Protein AF-A0A371EJ56-F1 (afdb_monomer)

InterPro domains:
  IPR013103 Reverse transcriptase, RNA-dependent DNA polymerase [PF07727] (1-64)

Mean predicted aligned error: 9.81 Å

Radius of gyration: 19.1 Å; Cα contacts (8 Å, |Δi|>4): 100; chains: 1; bounding box: 38×38×51 Å

Nearest PDB structures (foldseek):
  4fip-assembly1_E  TM=1.792E-01  e=2.866E+00  Saccharomyces cerevisiae S288C
  8pkp-assembly1_N  TM=2.196E-01  e=7.191E+00  Homo sapiens

Sequence (92 aa):
MNVKYAFLNGIINEEVYVKQSSRFESNAFPNHVFKLKKAFYGLKQAPHAWYETLSSFLTKNEFEISMIGELKFFLGLQINQADNGIYIYKKM

Structure (mmCIF, N/CA/C/O backbone):
data_AF-A0A371EJ56-F1
#
_entry.id   AF-A0A371EJ56-F1
#
loop_
_atom_site.group_PDB
_atom_site.id
_atom_site.type_symbol
_atom_site.label_atom_id
_atom_site.label_alt_id
_atom_site.label_comp_id
_atom_site.label_asym_id
_atom_site.label_entity_id
_atom_site.label_seq_id
_atom_site.pdbx_PDB_ins_code
_atom_site.Cartn_x
_atom_site.Cartn_y
_atom_site.Cartn_z
_atom_site.occupancy
_atom_site.B_iso_or_equiv
_atom_site.auth_seq_id
_atom_site.auth_comp_id
_atom_site.auth_asym_id
_atom_site.auth_atom_id
_atom_site.pdbx_PDB_model_num
ATOM 1 N N . MET A 1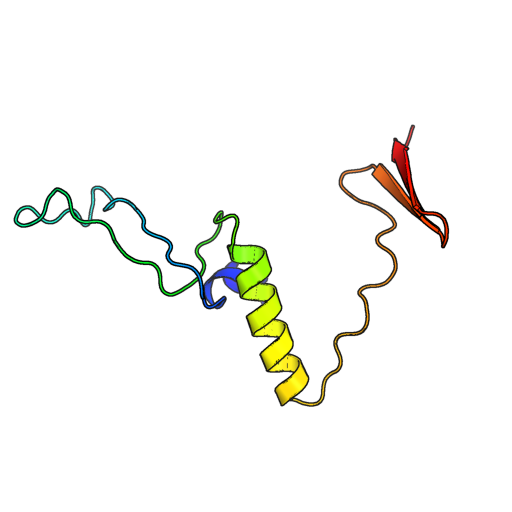 1 ? 3.811 -11.024 13.680 1.00 55.31 1 MET A N 1
ATOM 2 C CA . MET A 1 1 ? 3.703 -10.628 12.256 1.00 55.31 1 MET A CA 1
ATOM 3 C C . MET A 1 1 ? 4.581 -9.403 12.019 1.00 55.31 1 MET A C 1
ATOM 5 O O . MET A 1 1 ? 4.498 -8.469 12.803 1.00 55.31 1 MET A O 1
ATOM 9 N N . ASN A 1 2 ? 5.474 -9.415 11.024 1.00 59.59 2 ASN A N 1
ATOM 10 C CA . ASN A 1 2 ? 6.377 -8.286 10.765 1.00 59.59 2 ASN A CA 1
ATOM 11 C C . ASN A 1 2 ? 5.680 -7.244 9.874 1.00 59.59 2 ASN A C 1
ATOM 13 O O . ASN A 1 2 ? 5.452 -7.493 8.691 1.00 59.59 2 ASN A O 1
ATOM 17 N N . VAL A 1 3 ? 5.368 -6.078 10.448 1.00 61.91 3 VAL A N 1
ATOM 18 C CA . VAL A 1 3 ? 4.650 -4.981 9.773 1.00 61.91 3 VAL A CA 1
ATOM 19 C C . VAL A 1 3 ? 5.410 -4.462 8.543 1.00 61.91 3 VAL A C 1
ATOM 21 O O . VAL A 1 3 ? 4.790 -4.013 7.584 1.00 61.91 3 VAL A O 1
ATOM 24 N N . LYS A 1 4 ? 6.744 -4.603 8.496 1.00 65.31 4 LYS A N 1
ATOM 25 C CA . LYS A 1 4 ? 7.567 -4.122 7.370 1.00 65.31 4 LYS A CA 1
ATOM 26 C C . LYS A 1 4 ? 7.212 -4.778 6.032 1.00 65.31 4 LYS A C 1
ATOM 28 O O . LYS A 1 4 ? 7.358 -4.148 4.992 1.00 65.31 4 LYS A O 1
ATOM 33 N N . TYR A 1 5 ? 6.723 -6.017 6.060 1.00 68.12 5 TYR A N 1
ATOM 34 C CA . TYR A 1 5 ? 6.331 -6.764 4.859 1.00 68.12 5 TYR A CA 1
ATOM 35 C C . TYR A 1 5 ? 4.817 -6.806 4.648 1.00 68.12 5 TYR A C 1
ATOM 37 O O . TYR A 1 5 ? 4.351 -7.416 3.688 1.00 68.12 5 TYR A O 1
ATOM 45 N N . ALA A 1 6 ? 4.045 -6.162 5.524 1.00 67.38 6 ALA A N 1
ATOM 46 C CA . ALA A 1 6 ? 2.591 -6.189 5.473 1.00 67.38 6 ALA A CA 1
ATOM 47 C C . ALA A 1 6 ? 2.083 -5.628 4.132 1.00 67.38 6 ALA A C 1
ATOM 49 O O . ALA A 1 6 ? 1.285 -6.272 3.454 1.00 67.38 6 ALA A O 1
ATOM 50 N N . PHE A 1 7 ? 2.676 -4.521 3.675 1.00 70.00 7 PHE A N 1
ATOM 51 C CA . PHE A 1 7 ? 2.328 -3.869 2.411 1.00 70.00 7 PHE A CA 1
ATOM 52 C C . PHE A 1 7 ? 2.571 -4.729 1.166 1.00 70.00 7 PHE A C 1
ATOM 54 O O . PHE A 1 7 ? 1.834 -4.584 0.200 1.00 70.00 7 PHE A O 1
ATOM 61 N N . LEU A 1 8 ? 3.524 -5.670 1.192 1.00 73.44 8 LEU A N 1
ATOM 62 C CA . LEU A 1 8 ? 3.831 -6.524 0.033 1.00 73.44 8 LEU A CA 1
ATOM 63 C C . LEU A 1 8 ? 2.719 -7.526 -0.306 1.00 73.44 8 LEU A C 1
ATOM 65 O O . LEU A 1 8 ? 2.756 -8.153 -1.365 1.00 73.44 8 LEU A O 1
ATOM 69 N N . ASN A 1 9 ? 1.739 -7.691 0.585 1.00 75.38 9 ASN A N 1
ATOM 70 C CA . ASN A 1 9 ? 0.584 -8.557 0.367 1.00 75.38 9 ASN A CA 1
ATOM 71 C C . ASN A 1 9 ? -0.673 -7.797 -0.066 1.00 75.38 9 ASN A C 1
ATOM 73 O O . ASN A 1 9 ? -1.658 -8.446 -0.404 1.00 75.38 9 ASN A O 1
ATOM 77 N N . GLY A 1 10 ? -0.644 -6.459 -0.086 1.00 82.81 10 GLY A N 1
ATOM 78 C CA . GLY A 1 10 ? -1.771 -5.662 -0.562 1.00 82.81 10 GLY A CA 1
ATOM 79 C C . GLY A 1 10 ? -1.988 -5.875 -2.057 1.00 82.81 10 GLY A C 1
ATOM 80 O O . GLY A 1 10 ? -1.061 -5.687 -2.847 1.00 82.81 10 GLY A O 1
ATOM 81 N N . ILE A 1 11 ? -3.192 -6.272 -2.456 1.00 86.75 11 ILE A N 1
ATOM 82 C CA . ILE A 1 11 ? -3.564 -6.339 -3.874 1.00 86.75 11 ILE A CA 1
ATOM 83 C C . ILE A 1 11 ? -3.882 -4.921 -4.350 1.00 86.75 11 ILE A C 1
ATOM 85 O O . ILE A 1 11 ? -4.673 -4.220 -3.724 1.00 86.75 11 ILE A O 1
ATOM 89 N N . ILE A 1 12 ? -3.257 -4.488 -5.449 1.00 87.56 12 ILE A N 1
ATOM 90 C CA . ILE A 1 12 ? -3.602 -3.205 -6.070 1.00 87.56 12 ILE A CA 1
ATOM 91 C C . ILE A 1 12 ? -4.719 -3.460 -7.085 1.00 87.56 12 ILE A C 1
ATOM 93 O O . ILE A 1 12 ? -4.517 -4.199 -8.047 1.00 87.56 12 ILE A O 1
ATOM 97 N N . ASN A 1 13 ? -5.871 -2.825 -6.879 1.00 85.06 13 ASN A N 1
ATOM 98 C CA . ASN A 1 13 ? -6.981 -2.839 -7.839 1.00 85.06 13 ASN A CA 1
ATOM 99 C C . ASN A 1 13 ? -6.805 -1.791 -8.952 1.00 85.06 13 ASN A C 1
ATOM 101 O O . ASN A 1 13 ? -7.316 -1.953 -10.055 1.00 85.06 13 ASN A O 1
ATOM 105 N N . GLU A 1 14 ? -6.065 -0.721 -8.664 1.00 86.81 14 GLU A N 1
ATOM 106 C CA . GLU A 1 14 ? -5.705 0.328 -9.615 1.00 86.81 14 GLU A CA 1
ATOM 107 C C . GLU A 1 14 ? -4.616 -0.110 -10.605 1.00 86.81 14 GLU A C 1
ATOM 109 O O . GLU A 1 14 ? -3.758 -0.952 -10.324 1.00 86.81 14 GLU A O 1
ATOM 114 N N . GLU A 1 15 ? -4.588 0.530 -11.772 1.00 91.06 15 GLU A N 1
ATOM 115 C CA . GLU A 1 15 ? -3.508 0.330 -12.728 1.00 91.06 15 GLU A CA 1
ATOM 116 C C . GLU A 1 15 ? -2.280 1.159 -12.354 1.00 91.06 15 GLU A C 1
ATOM 118 O O . GLU A 1 15 ? -2.186 2.348 -12.651 1.00 91.06 15 GLU A O 1
ATOM 123 N N . VAL A 1 16 ? -1.308 0.510 -11.714 1.00 90.62 16 VAL A N 1
ATOM 124 C CA . VAL A 1 16 ? -0.021 1.130 -11.392 1.00 90.62 16 VAL A CA 1
ATOM 125 C C . VAL A 1 16 ? 1.066 0.544 -12.282 1.00 90.62 16 VAL A C 1
ATOM 127 O O . VAL A 1 16 ? 1.283 -0.670 -12.306 1.00 90.62 16 VAL A O 1
ATOM 130 N N . TYR A 1 17 ? 1.779 1.423 -12.981 1.00 92.38 17 TYR A N 1
ATOM 131 C CA . TYR A 1 17 ? 2.907 1.071 -13.834 1.00 92.38 17 TYR A CA 1
ATOM 132 C C . TYR A 1 17 ? 4.203 1.647 -13.266 1.00 92.38 17 TYR A C 1
ATOM 134 O O . TYR A 1 17 ? 4.223 2.763 -12.747 1.00 92.38 17 TYR A O 1
ATOM 142 N N . VAL A 1 18 ? 5.298 0.899 -13.380 1.00 91.12 18 VAL A N 1
ATOM 143 C CA . VAL A 1 18 ? 6.634 1.350 -12.975 1.00 91.12 18 VAL A CA 1
ATOM 144 C C . VAL A 1 18 ? 7.625 1.188 -14.114 1.00 91.12 18 VAL A C 1
ATOM 146 O O . VAL A 1 18 ? 7.551 0.240 -14.900 1.00 91.12 18 VAL A O 1
ATOM 149 N N . LYS A 1 19 ? 8.577 2.120 -14.197 1.00 92.56 19 LYS A N 1
ATOM 150 C CA . LYS A 1 19 ? 9.684 2.021 -15.147 1.00 92.56 19 LYS A CA 1
ATOM 151 C C . LYS A 1 19 ? 10.473 0.735 -14.888 1.00 92.56 19 LYS A C 1
ATOM 153 O O . LYS A 1 19 ? 10.634 0.317 -13.740 1.00 92.56 19 LYS A O 1
ATOM 158 N N . GLN A 1 20 ? 10.986 0.132 -15.957 1.00 93.00 20 GLN A N 1
ATOM 159 C CA . GLN A 1 20 ? 11.957 -0.949 -15.844 1.00 93.00 20 GLN A CA 1
ATOM 160 C C . GLN A 1 20 ? 13.157 -0.484 -15.007 1.00 93.00 20 GLN A C 1
ATOM 162 O O . GLN A 1 20 ? 13.660 0.626 -15.177 1.00 93.00 20 GLN A O 1
ATOM 167 N N . SER A 1 21 ? 13.589 -1.313 -14.059 1.00 88.81 21 SER A N 1
ATOM 168 C CA . SER A 1 21 ? 14.815 -1.023 -13.316 1.00 88.81 21 SER A CA 1
ATOM 169 C C . SER A 1 21 ? 16.019 -1.341 -14.193 1.00 88.81 21 SER A C 1
ATOM 171 O O . SER A 1 21 ? 15.968 -2.330 -14.920 1.00 88.81 21 SER A O 1
ATOM 173 N N . SER A 1 22 ? 17.126 -0.632 -14.002 1.00 86.12 22 SER A N 1
ATOM 174 C CA . SER A 1 22 ? 18.368 -0.798 -14.772 1.00 86.12 22 SER A CA 1
ATOM 175 C C . SER A 1 22 ? 18.917 -2.230 -14.849 1.00 86.12 22 SER A C 1
ATOM 177 O O . SER A 1 22 ? 19.683 -2.545 -15.750 1.00 86.12 22 SER A O 1
ATOM 179 N N . ARG A 1 23 ? 18.538 -3.120 -13.921 1.00 90.75 23 ARG A N 1
ATOM 180 C CA . ARG A 1 23 ? 18.949 -4.537 -13.912 1.00 90.75 23 ARG A CA 1
ATOM 181 C C . ARG A 1 23 ? 18.019 -5.479 -14.687 1.00 90.75 23 ARG A C 1
ATOM 183 O O . ARG A 1 23 ? 18.354 -6.645 -14.849 1.00 90.75 23 ARG A O 1
ATOM 190 N N . PHE A 1 24 ? 16.856 -4.997 -15.115 1.00 85.62 24 PHE A N 1
ATOM 191 C CA . PHE A 1 24 ? 15.790 -5.779 -15.752 1.00 85.62 24 PHE A CA 1
ATOM 192 C C . PHE A 1 24 ? 15.269 -5.109 -17.033 1.00 85.62 24 PHE A C 1
ATOM 194 O O . PHE A 1 24 ? 14.165 -5.419 -17.477 1.00 85.62 24 PHE A O 1
ATOM 201 N N . GLU A 1 25 ? 16.026 -4.171 -17.606 1.00 90.44 25 GLU A N 1
ATOM 202 C CA . GLU A 1 25 ? 15.664 -3.534 -18.871 1.00 90.44 25 GLU A CA 1
ATOM 203 C C . GLU A 1 25 ? 15.735 -4.547 -20.020 1.00 90.44 25 GLU A C 1
ATOM 205 O O . GLU A 1 25 ? 16.711 -5.282 -20.180 1.00 90.44 25 GLU A O 1
ATOM 210 N N . SER A 1 26 ? 14.675 -4.603 -20.821 1.00 89.38 26 SER A N 1
ATOM 211 C CA . SER A 1 26 ? 14.632 -5.413 -22.031 1.00 89.38 26 SER A CA 1
ATOM 212 C C . SER A 1 26 ? 15.183 -4.630 -23.219 1.00 89.38 26 SER A C 1
ATOM 214 O O . SER A 1 26 ? 14.592 -3.634 -23.631 1.00 89.38 26 SER A O 1
ATOM 216 N N . ASN A 1 27 ? 16.251 -5.135 -23.843 1.00 90.31 27 ASN A N 1
ATOM 217 C CA . ASN A 1 27 ? 16.802 -4.543 -25.070 1.00 90.31 27 ASN A CA 1
ATOM 218 C C . ASN A 1 27 ? 15.806 -4.561 -26.242 1.00 90.31 27 ASN A C 1
ATOM 220 O O . ASN A 1 27 ? 15.845 -3.680 -27.093 1.00 90.31 27 ASN A O 1
ATOM 224 N N . ALA A 1 28 ? 14.914 -5.557 -26.292 1.00 95.06 28 ALA A N 1
ATOM 225 C CA . ALA A 1 28 ? 13.890 -5.660 -27.332 1.00 95.06 28 ALA A CA 1
ATOM 226 C C . ALA A 1 28 ? 12.723 -4.688 -27.103 1.00 95.06 28 ALA A C 1
ATOM 228 O O . ALA A 1 28 ? 12.071 -4.265 -28.055 1.00 95.06 28 ALA A O 1
ATOM 229 N N . PHE A 1 29 ? 12.466 -4.320 -25.846 1.00 91.56 29 PHE A N 1
ATOM 230 C CA . PHE A 1 29 ? 11.352 -3.458 -25.465 1.00 91.56 29 PHE A CA 1
ATOM 231 C C . PHE A 1 29 ? 11.800 -2.374 -24.473 1.00 91.56 29 PHE A C 1
ATOM 233 O O . PHE A 1 29 ? 11.369 -2.370 -23.314 1.00 91.56 29 PHE A O 1
ATOM 240 N N . PRO A 1 30 ? 12.643 -1.423 -24.910 1.00 89.12 30 PRO A N 1
ATOM 241 C CA . PRO A 1 30 ? 13.234 -0.424 -24.018 1.00 89.12 30 PRO A CA 1
ATOM 242 C C . PRO A 1 30 ? 12.191 0.523 -23.402 1.00 89.12 30 PRO A C 1
ATOM 244 O O . PRO A 1 30 ? 12.373 1.012 -22.291 1.00 89.12 30 PRO A O 1
ATOM 247 N N . ASN A 1 31 ? 11.063 0.740 -24.087 1.00 91.94 31 ASN A N 1
ATOM 248 C CA . ASN A 1 31 ? 10.003 1.658 -23.654 1.00 91.94 31 ASN A CA 1
ATOM 249 C C . ASN A 1 31 ? 8.875 0.983 -22.857 1.00 91.94 31 ASN A C 1
ATOM 251 O O . ASN A 1 31 ? 7.893 1.640 -22.514 1.00 91.94 31 ASN A O 1
ATOM 255 N N . HIS A 1 32 ? 8.968 -0.318 -22.572 1.00 92.81 32 HIS A N 1
ATOM 256 C CA . HIS A 1 32 ? 7.958 -0.981 -21.754 1.00 92.81 32 HIS A CA 1
ATOM 257 C C . HIS A 1 32 ? 8.052 -0.581 -20.281 1.00 92.81 32 HIS A C 1
ATOM 259 O O . HIS A 1 32 ? 9.085 -0.141 -19.773 1.00 92.81 32 HIS A O 1
ATOM 265 N N . VAL A 1 33 ? 6.936 -0.766 -19.590 1.00 93.88 33 VAL A N 1
ATOM 266 C CA . VAL A 1 33 ? 6.783 -0.550 -18.154 1.00 93.88 33 VAL A CA 1
ATOM 267 C C . VAL A 1 33 ? 6.189 -1.806 -17.530 1.00 93.88 33 VAL A C 1
ATOM 269 O O . VAL A 1 33 ? 5.470 -2.560 -18.189 1.00 93.88 33 VAL A O 1
ATOM 272 N N . PHE A 1 34 ? 6.479 -2.047 -16.256 1.00 91.62 34 PHE A N 1
ATOM 273 C CA . PHE A 1 34 ? 5.893 -3.166 -15.527 1.00 91.62 34 PHE A CA 1
ATOM 274 C C . PHE A 1 34 ? 4.577 -2.744 -14.884 1.00 91.62 34 PHE A C 1
ATOM 276 O O . PHE A 1 34 ? 4.540 -1.763 -14.145 1.00 91.62 34 PHE A O 1
ATOM 283 N N . LYS A 1 35 ? 3.511 -3.515 -15.115 1.00 92.00 35 LYS A N 1
ATOM 284 C CA . LYS A 1 35 ? 2.252 -3.378 -14.374 1.00 92.00 35 LYS A CA 1
ATOM 285 C C . LYS A 1 35 ? 2.364 -4.092 -13.032 1.00 92.00 35 LYS A C 1
ATOM 287 O O . LYS A 1 35 ? 2.659 -5.289 -12.979 1.00 92.00 35 LYS A O 1
ATOM 292 N N . LEU A 1 36 ? 2.110 -3.372 -11.948 1.00 90.25 36 LEU A N 1
ATOM 293 C CA . LEU A 1 36 ? 2.135 -3.930 -10.604 1.00 90.25 36 LEU A CA 1
ATOM 294 C C . LEU A 1 36 ? 0.818 -4.635 -10.285 1.00 90.25 36 LEU A C 1
ATOM 296 O O . LEU A 1 36 ? -0.257 -4.082 -10.479 1.00 90.25 36 LEU A O 1
ATOM 300 N N . LYS A 1 37 ? 0.916 -5.859 -9.759 1.00 88.38 37 LYS A N 1
ATOM 301 C CA . LYS A 1 37 ? -0.233 -6.619 -9.229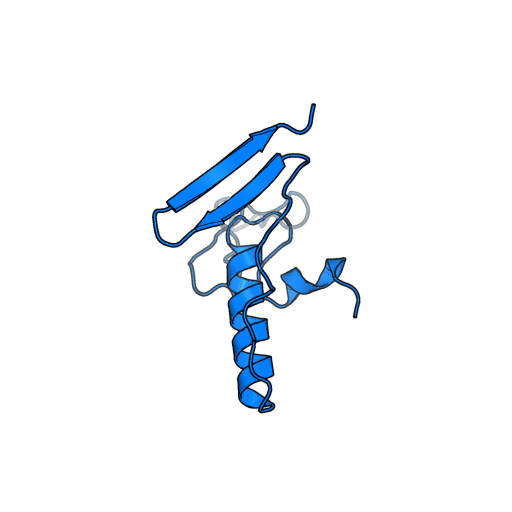 1.00 88.38 37 LYS A CA 1
ATOM 302 C C . LYS A 1 37 ? -0.355 -6.533 -7.705 1.00 88.38 37 LYS A C 1
ATOM 304 O O . LYS A 1 37 ? -1.397 -6.853 -7.145 1.00 88.38 37 LYS A O 1
ATOM 309 N N . LYS A 1 38 ? 0.731 -6.152 -7.029 1.00 87.62 38 LYS A N 1
ATOM 310 C CA . LYS A 1 38 ? 0.830 -6.061 -5.571 1.00 87.62 38 LYS A CA 1
ATOM 311 C C . LYS A 1 38 ? 1.449 -4.734 -5.168 1.00 87.62 38 LYS A C 1
ATOM 313 O O . LYS A 1 38 ? 2.279 -4.187 -5.895 1.00 87.62 38 LYS A O 1
ATOM 318 N N . ALA A 1 39 ? 1.049 -4.250 -4.002 1.00 87.06 39 ALA A N 1
ATOM 319 C CA . ALA A 1 39 ? 1.542 -3.024 -3.417 1.00 87.06 39 ALA A CA 1
ATOM 320 C C . ALA A 1 39 ? 3.026 -3.162 -3.065 1.00 87.06 39 ALA A C 1
ATOM 322 O O . ALA A 1 39 ? 3.428 -4.018 -2.281 1.00 87.06 39 ALA A O 1
ATOM 323 N N . PHE A 1 40 ? 3.853 -2.300 -3.652 1.00 85.25 40 PHE A N 1
ATOM 324 C CA . PHE A 1 40 ? 5.218 -2.096 -3.190 1.00 85.25 40 PHE A CA 1
ATOM 325 C C . PHE A 1 40 ? 5.257 -1.058 -2.075 1.00 85.25 40 PHE A C 1
ATOM 327 O O . PHE A 1 40 ? 4.441 -0.138 -2.010 1.00 85.25 40 PHE A O 1
ATOM 334 N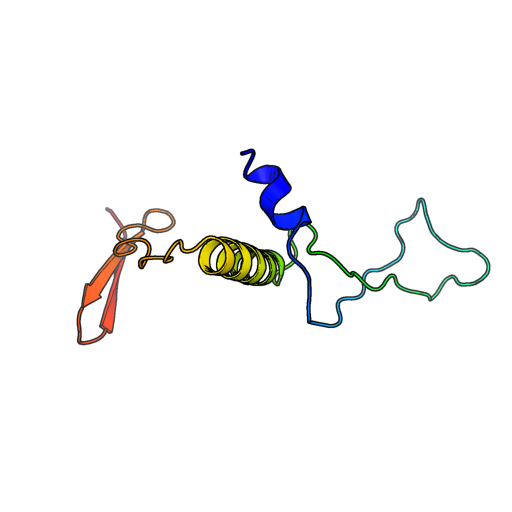 N . TYR A 1 41 ? 6.249 -1.198 -1.202 1.00 81.50 41 TYR A N 1
ATOM 335 C CA . TYR A 1 41 ? 6.533 -0.194 -0.190 1.00 81.50 41 TYR A CA 1
ATOM 336 C C . TYR A 1 41 ? 6.783 1.177 -0.839 1.00 81.50 41 TYR A C 1
ATOM 338 O O . TYR A 1 41 ? 7.445 1.271 -1.871 1.00 81.50 41 TYR A O 1
ATOM 346 N N . GLY A 1 42 ? 6.249 2.236 -0.229 1.00 82.38 42 GLY A N 1
ATOM 347 C CA . GLY A 1 42 ? 6.388 3.609 -0.722 1.00 82.38 42 GLY A CA 1
ATOM 348 C C . GLY A 1 42 ? 5.386 4.018 -1.806 1.00 82.38 42 GLY A C 1
ATOM 349 O O . GLY A 1 42 ? 5.335 5.197 -2.150 1.00 82.38 42 GLY A O 1
ATOM 350 N N . LEU A 1 43 ? 4.549 3.103 -2.314 1.00 87.44 43 LEU A N 1
ATOM 351 C CA . LEU A 1 43 ? 3.410 3.500 -3.143 1.00 87.44 43 LEU A CA 1
ATOM 352 C C . LEU A 1 43 ? 2.361 4.212 -2.288 1.00 87.44 43 LEU A C 1
ATOM 354 O O . LEU A 1 43 ? 2.023 3.750 -1.198 1.00 87.44 43 LEU A O 1
ATOM 358 N N . LYS A 1 44 ? 1.778 5.289 -2.821 1.00 86.56 44 LYS A N 1
ATOM 359 C CA . LYS A 1 44 ? 0.671 6.008 -2.167 1.00 86.56 44 LYS A CA 1
ATOM 360 C C . LYS A 1 44 ? -0.544 5.105 -1.939 1.00 86.56 44 LYS A C 1
ATOM 362 O O . LYS A 1 44 ? -1.242 5.264 -0.947 1.00 86.56 44 LYS A O 1
ATOM 367 N N . GLN A 1 45 ? -0.750 4.136 -2.828 1.00 86.12 45 GLN A N 1
ATOM 368 C CA . GLN A 1 45 ? -1.823 3.148 -2.760 1.00 86.12 45 GLN A CA 1
ATOM 369 C C . GLN A 1 45 ? -1.549 2.022 -1.759 1.00 86.12 45 GLN A C 1
ATOM 371 O O . GLN A 1 45 ? -2.483 1.337 -1.349 1.00 86.12 45 GLN A O 1
ATOM 376 N N . ALA A 1 46 ? -0.290 1.793 -1.362 1.00 87.38 46 ALA A N 1
ATOM 377 C CA . ALA A 1 46 ? 0.064 0.633 -0.546 1.00 87.38 46 ALA A CA 1
ATOM 378 C C . ALA A 1 46 ? -0.687 0.552 0.795 1.00 87.38 46 ALA A C 1
ATOM 380 O O . ALA A 1 46 ? -1.130 -0.546 1.135 1.00 87.38 46 ALA A O 1
ATOM 381 N N . PRO A 1 47 ? -0.892 1.658 1.542 1.00 87.00 47 PRO A N 1
ATOM 382 C CA . PRO A 1 47 ? -1.678 1.627 2.772 1.00 87.00 47 PRO A CA 1
ATOM 383 C C . PRO A 1 47 ? -3.133 1.218 2.547 1.00 87.00 47 PRO A C 1
ATOM 385 O O . PRO A 1 47 ? -3.654 0.399 3.298 1.00 87.00 47 PRO A O 1
ATOM 388 N N . HIS A 1 48 ? -3.765 1.741 1.494 1.00 87.50 48 HIS A N 1
ATOM 389 C CA . HIS A 1 48 ? -5.157 1.432 1.177 1.00 87.50 48 HIS A CA 1
ATOM 390 C C . HIS A 1 48 ? -5.318 -0.020 0.706 1.00 87.50 48 HIS A C 1
ATOM 392 O O . HIS A 1 48 ? -6.103 -0.766 1.281 1.00 87.50 48 HIS A O 1
ATOM 398 N N . ALA A 1 49 ? -4.490 -0.462 -0.247 1.00 89.06 49 ALA A N 1
ATOM 399 C CA . ALA A 1 49 ? -4.463 -1.847 -0.725 1.00 89.06 49 ALA A CA 1
ATOM 400 C C . ALA A 1 49 ? -4.242 -2.861 0.411 1.00 89.06 49 ALA A C 1
ATOM 402 O O . ALA A 1 49 ? -4.822 -3.951 0.424 1.00 89.06 49 ALA A O 1
ATOM 403 N N . TRP A 1 50 ? -3.393 -2.507 1.3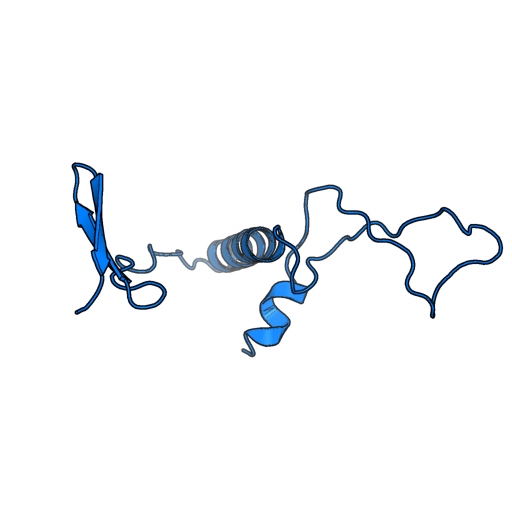78 1.00 87.81 50 TRP A N 1
ATOM 404 C CA . TRP A 1 50 ? -3.168 -3.338 2.551 1.00 87.81 50 TRP A CA 1
ATOM 405 C C . TRP A 1 50 ? -4.374 -3.368 3.492 1.00 87.81 50 TRP A C 1
ATOM 407 O O . TRP A 1 50 ? -4.751 -4.455 3.930 1.00 87.81 50 TRP A O 1
ATOM 417 N N . TYR A 1 51 ? -4.989 -2.214 3.771 1.00 86.94 51 TYR A N 1
ATOM 418 C CA . TYR A 1 51 ? -6.187 -2.131 4.607 1.00 86.94 51 TYR A CA 1
ATOM 419 C C . TYR A 1 51 ? -7.327 -2.981 4.042 1.00 86.94 51 TYR A C 1
ATOM 421 O O . TYR A 1 51 ? -7.877 -3.800 4.768 1.00 86.94 51 TYR A O 1
ATOM 429 N N . GLU A 1 52 ? -7.614 -2.870 2.744 1.00 88.50 52 GLU A N 1
ATOM 430 C CA . GLU A 1 52 ? -8.639 -3.680 2.069 1.00 88.50 52 GLU A CA 1
ATOM 431 C C . GLU A 1 52 ? -8.351 -5.184 2.187 1.00 88.50 52 GLU A C 1
ATOM 433 O O . GLU A 1 52 ? -9.222 -5.977 2.547 1.00 88.50 52 GLU A O 1
ATOM 438 N N . THR A 1 53 ? -7.095 -5.583 1.951 1.00 88.62 53 THR A N 1
ATOM 439 C CA . THR A 1 53 ? -6.679 -6.991 2.047 1.00 88.62 53 THR A CA 1
ATOM 440 C C . THR A 1 53 ? -6.833 -7.523 3.474 1.00 88.62 53 THR A C 1
ATOM 442 O O . THR A 1 53 ? -7.333 -8.631 3.675 1.00 88.62 53 THR A O 1
ATOM 445 N N . LEU A 1 54 ? -6.411 -6.742 4.473 1.00 86.19 54 LEU A N 1
ATOM 446 C CA . LEU A 1 54 ? -6.535 -7.112 5.880 1.00 86.19 54 LEU A CA 1
ATOM 447 C C . LEU A 1 54 ? -8.002 -7.155 6.319 1.00 86.19 54 LEU A C 1
ATOM 449 O O . LEU A 1 54 ? -8.396 -8.098 6.998 1.00 86.19 54 LEU A O 1
ATOM 453 N N . SER A 1 55 ? -8.794 -6.167 5.911 1.00 87.75 55 SER A N 1
ATOM 454 C CA . SER A 1 55 ? -10.222 -6.076 6.206 1.00 87.75 55 SER A CA 1
ATOM 455 C C . SER A 1 55 ? -10.972 -7.287 5.686 1.00 87.75 55 SER A C 1
ATOM 457 O O . SER A 1 55 ? -11.581 -8.018 6.466 1.00 87.75 55 SER A O 1
ATOM 459 N N . SER A 1 56 ? -10.794 -7.604 4.403 1.00 88.25 56 SER A N 1
ATOM 460 C CA . SER A 1 56 ? -11.381 -8.799 3.800 1.00 88.25 56 SER A CA 1
ATOM 461 C C . SER A 1 56 ? -10.949 -10.086 4.514 1.00 88.25 56 SER A C 1
ATOM 463 O O . SER A 1 56 ? -11.779 -10.961 4.769 1.00 88.25 56 SER A O 1
ATOM 465 N N . PHE A 1 57 ? -9.667 -10.201 4.883 1.00 88.00 57 PHE A N 1
ATOM 466 C CA . PHE A 1 57 ? -9.168 -11.355 5.629 1.00 88.00 57 PHE A CA 1
ATOM 467 C C . PHE A 1 57 ? -9.828 -11.483 7.008 1.00 88.00 57 PHE A C 1
ATOM 469 O O . PHE A 1 57 ? -10.251 -12.579 7.369 1.00 88.00 57 PHE A O 1
ATOM 476 N N . LEU A 1 58 ? -9.931 -10.395 7.771 1.00 88.81 58 LEU A N 1
ATOM 477 C CA . LEU A 1 58 ? -10.522 -10.404 9.110 1.00 88.81 58 LEU A CA 1
ATOM 478 C C . LEU A 1 58 ? -12.015 -10.729 9.058 1.00 88.81 58 LEU A C 1
ATOM 480 O O . LEU A 1 58 ? -12.440 -11.666 9.731 1.00 88.81 58 LEU A O 1
ATOM 484 N N . THR A 1 59 ? -12.775 -10.066 8.182 1.00 88.56 59 THR A N 1
ATOM 485 C CA . THR A 1 59 ? -14.210 -10.336 8.003 1.00 88.56 59 THR A CA 1
ATOM 486 C C . THR A 1 59 ? -14.468 -11.786 7.602 1.00 88.56 59 THR A C 1
ATOM 488 O O . THR A 1 59 ? -15.380 -12.421 8.122 1.00 88.56 59 THR A O 1
ATOM 491 N N . LYS A 1 60 ? -13.633 -12.356 6.722 1.00 92.12 60 LYS A N 1
ATOM 492 C CA . LYS A 1 60 ? -13.740 -13.770 6.329 1.00 92.12 60 LYS A CA 1
ATOM 493 C C . LYS A 1 60 ? -13.512 -14.740 7.495 1.00 92.12 60 LYS A C 1
ATOM 495 O O . LYS A 1 60 ? -14.006 -15.860 7.447 1.00 92.12 60 LYS A O 1
ATOM 500 N N . ASN A 1 61 ? -12.750 -14.330 8.504 1.00 92.12 61 ASN A N 1
ATOM 501 C CA . ASN A 1 61 ? -12.475 -15.120 9.703 1.00 92.12 61 ASN A CA 1
ATOM 502 C C . ASN A 1 61 ? -13.359 -14.695 10.892 1.00 92.12 61 ASN A C 1
ATOM 504 O O . ASN A 1 61 ? -12.982 -14.951 12.030 1.00 92.12 61 ASN A O 1
ATOM 508 N N . GLU A 1 62 ? -14.496 -14.034 10.638 1.00 92.19 62 GLU A N 1
ATOM 509 C CA . GLU A 1 62 ? -15.467 -13.610 11.664 1.00 92.19 62 GLU A CA 1
ATOM 510 C C . GLU A 1 62 ? -14.901 -12.610 12.690 1.00 92.19 62 GLU A C 1
ATOM 512 O O . GLU A 1 62 ? -15.441 -12.438 13.781 1.00 92.19 62 GLU A O 1
ATOM 517 N N . PHE A 1 63 ? -13.822 -11.907 12.332 1.00 85.06 63 PHE A N 1
ATOM 518 C CA . PHE A 1 63 ? -13.310 -10.782 13.105 1.00 85.06 63 PHE A CA 1
ATOM 519 C C . PHE A 1 63 ? -13.907 -9.476 12.584 1.00 85.06 63 PHE A C 1
ATOM 521 O O . PHE A 1 63 ? -13.841 -9.174 11.389 1.00 85.06 63 PHE A O 1
ATOM 528 N N . GLU A 1 64 ? -14.417 -8.657 13.497 1.00 80.19 64 GLU A N 1
ATOM 529 C CA . GLU A 1 64 ? -14.800 -7.282 13.195 1.00 80.19 64 GLU A CA 1
ATOM 530 C C . GLU A 1 64 ? -13.602 -6.350 13.373 1.00 80.19 64 GLU A C 1
ATOM 532 O O . GLU A 1 64 ? -12.936 -6.343 14.413 1.00 80.19 64 GLU A O 1
ATOM 537 N N . ILE A 1 65 ? -13.337 -5.522 12.359 1.00 75.19 65 ILE A N 1
ATOM 538 C CA . ILE A 1 65 ? -12.494 -4.345 12.556 1.00 75.19 65 ILE A CA 1
ATOM 539 C C . ILE A 1 65 ? -13.339 -3.343 13.331 1.00 75.19 65 ILE A C 1
ATOM 541 O O . ILE A 1 65 ? -14.158 -2.625 12.759 1.00 75.19 65 ILE A O 1
ATOM 545 N N . SER A 1 66 ? -13.139 -3.288 14.643 1.00 76.81 66 SER A N 1
ATOM 546 C CA . SER A 1 66 ? -13.588 -2.137 15.409 1.00 76.81 66 SER A CA 1
ATOM 547 C C . SER A 1 66 ? -12.784 -0.914 14.973 1.00 76.81 66 SER A C 1
ATOM 549 O O . SER A 1 66 ? -11.622 -1.028 14.563 1.00 76.81 66 SER A O 1
ATOM 551 N N . MET A 1 67 ? -13.399 0.271 15.037 1.00 64.88 67 MET A N 1
ATOM 552 C CA . MET A 1 67 ? -12.653 1.516 14.888 1.00 64.88 67 MET A CA 1
ATOM 553 C C . MET A 1 67 ? -11.423 1.432 15.793 1.00 64.88 67 MET A C 1
ATOM 555 O O . MET A 1 67 ? -11.554 1.281 17.010 1.00 64.88 67 MET A O 1
ATOM 559 N N . ILE A 1 68 ? -10.228 1.522 15.195 1.00 66.31 68 ILE A N 1
ATOM 560 C CA . ILE A 1 68 ? -9.034 1.912 15.941 1.00 66.31 68 ILE A CA 1
ATOM 561 C C . ILE A 1 68 ? -9.473 3.152 16.710 1.00 66.31 68 ILE A C 1
ATOM 563 O O . ILE A 1 68 ? -9.948 4.107 16.094 1.00 66.31 68 ILE A O 1
ATOM 567 N N . GLY A 1 69 ? -9.460 3.054 18.043 1.00 67.00 69 GLY A N 1
ATOM 568 C CA . GLY A 1 69 ? -10.015 4.088 18.910 1.00 67.00 69 GLY A CA 1
ATOM 569 C C . GLY A 1 69 ? -9.492 5.466 18.520 1.00 67.00 69 GLY A C 1
ATOM 570 O O . GLY A 1 69 ? -8.453 5.565 17.868 1.00 67.00 69 GLY A O 1
ATOM 571 N N . GLU A 1 70 ? -10.224 6.512 18.905 1.00 72.69 70 GLU A N 1
ATOM 572 C CA . GLU A 1 70 ? -9.945 7.903 18.532 1.00 72.69 70 GLU A CA 1
ATOM 573 C C . GLU A 1 70 ? -8.448 8.179 18.345 1.00 72.69 70 GLU A C 1
ATOM 575 O O . GLU A 1 70 ? -7.636 7.997 19.261 1.00 72.69 70 GLU A O 1
ATOM 580 N N . LEU A 1 71 ? -8.071 8.613 17.140 1.00 80.94 71 LEU A N 1
ATOM 581 C CA . LEU A 1 71 ? -6.706 9.030 16.852 1.00 80.94 71 LEU A CA 1
ATOM 582 C C . LEU A 1 71 ? -6.429 10.289 17.675 1.00 80.94 71 LEU A C 1
ATOM 584 O O . LEU A 1 71 ? -6.768 11.383 17.241 1.00 80.94 71 LEU A O 1
ATOM 588 N N . LYS A 1 72 ? -5.851 10.127 18.869 1.00 83.12 72 LYS A N 1
ATOM 589 C CA . LYS A 1 72 ? -5.565 11.234 19.800 1.00 83.12 72 LYS A CA 1
ATOM 590 C C . LYS A 1 72 ? -4.267 11.963 19.482 1.00 83.12 72 LYS A C 1
ATOM 592 O O . LYS A 1 72 ? -4.115 13.125 19.848 1.00 83.12 72 LYS A O 1
ATOM 597 N N . PHE A 1 73 ? -3.329 11.294 18.810 1.00 82.75 73 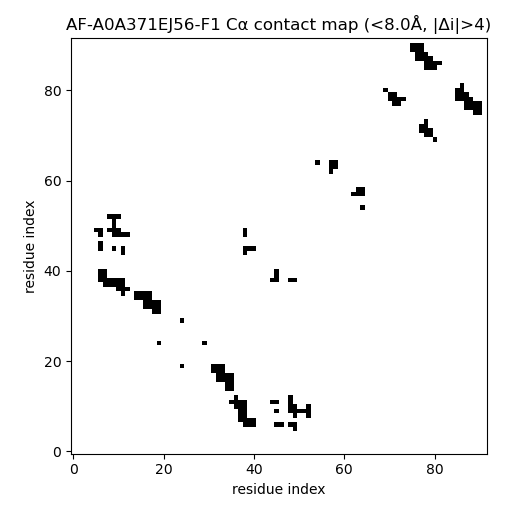PHE A N 1
ATOM 598 C CA . PHE A 1 73 ? -2.025 11.860 18.483 1.00 82.75 73 PHE A CA 1
ATOM 599 C C . PHE A 1 73 ? -1.548 11.434 17.096 1.00 82.75 73 PHE A C 1
ATOM 601 O O . PHE A 1 73 ? -1.603 10.256 16.747 1.00 82.75 73 PHE A O 1
ATOM 608 N N . PHE A 1 74 ? -1.010 12.386 16.336 1.00 83.75 74 PHE A N 1
ATOM 609 C CA . PHE A 1 74 ? -0.365 12.137 15.048 1.00 83.75 74 PHE A CA 1
ATOM 610 C C . PHE A 1 74 ? 0.812 13.096 14.858 1.00 83.75 74 PHE A C 1
ATOM 612 O O . PHE A 1 74 ? 0.638 14.307 14.922 1.00 83.75 74 PHE A O 1
ATOM 619 N N . LEU A 1 75 ? 2.023 12.567 14.650 1.00 86.19 75 LEU A N 1
ATOM 620 C CA . LEU A 1 75 ? 3.245 13.362 14.423 1.00 86.19 75 LEU A CA 1
ATOM 621 C C . LEU A 1 75 ? 3.508 14.465 15.478 1.00 86.19 75 LEU A C 1
ATOM 623 O O . LEU A 1 75 ? 4.006 15.539 15.157 1.00 86.19 75 LEU A O 1
ATOM 627 N N . GLY A 1 76 ? 3.165 14.213 16.747 1.00 85.94 76 GLY A N 1
ATOM 628 C CA . GLY A 1 76 ? 3.321 15.194 17.835 1.00 85.94 76 GLY A CA 1
ATOM 629 C C . GLY A 1 76 ? 2.209 16.248 17.913 1.00 85.94 76 GLY A C 1
ATOM 630 O O . GLY A 1 76 ? 2.251 17.125 18.775 1.00 85.94 76 GLY A O 1
ATOM 631 N N . LEU A 1 77 ? 1.196 16.146 17.053 1.00 89.12 77 LEU A N 1
ATOM 632 C CA . LEU A 1 77 ? -0.039 16.912 17.135 1.00 89.12 77 LEU A CA 1
ATOM 633 C C . LEU A 1 77 ? -1.061 16.128 17.950 1.00 89.12 77 LEU A C 1
ATOM 635 O O . LEU A 1 77 ? -1.208 14.919 17.765 1.00 89.12 77 LEU A O 1
ATOM 639 N N . GLN A 1 78 ? -1.762 16.817 18.841 1.00 92.38 78 GLN A N 1
ATOM 640 C CA . GLN A 1 78 ? -2.926 16.276 19.524 1.00 92.38 78 GLN A CA 1
ATOM 641 C C . GLN A 1 78 ? -4.159 16.525 18.658 1.00 92.38 78 GLN A C 1
ATOM 643 O O . GLN A 1 78 ? -4.358 17.630 18.157 1.00 92.38 78 GLN A O 1
ATOM 648 N N . ILE A 1 79 ? -4.979 15.497 18.489 1.00 91.19 79 ILE A N 1
ATOM 649 C CA . ILE A 1 79 ? -6.207 15.541 17.700 1.00 91.19 79 ILE A CA 1
ATOM 650 C C . ILE A 1 79 ? -7.377 15.307 18.656 1.00 91.19 79 ILE A C 1
ATOM 652 O O . ILE A 1 79 ? -7.346 14.379 19.465 1.00 91.19 79 ILE A O 1
ATOM 656 N N . ASN A 1 80 ? -8.394 16.160 18.569 1.00 90.12 80 ASN A N 1
ATOM 657 C CA . ASN A 1 80 ? -9.654 16.020 19.291 1.00 90.12 80 ASN A CA 1
ATOM 658 C C . ASN A 1 80 ? -10.791 15.905 18.271 1.00 90.12 80 ASN A C 1
ATOM 660 O O . ASN A 1 80 ? -10.997 16.822 17.475 1.00 90.12 80 ASN A O 1
ATOM 664 N N . GLN A 1 81 ? -11.479 14.767 18.269 1.00 87.56 81 GLN A N 1
ATOM 665 C CA . GLN A 1 81 ? -12.601 14.489 17.378 1.00 87.56 81 GLN A CA 1
ATOM 666 C C . GLN A 1 81 ? -13.886 14.701 18.180 1.00 87.56 81 GLN A C 1
ATOM 668 O O . GLN A 1 81 ? -14.083 14.045 19.197 1.00 87.56 81 GLN A O 1
ATOM 673 N N . ALA A 1 82 ? -14.723 15.639 17.751 1.00 87.44 82 ALA A N 1
ATOM 674 C CA . ALA A 1 82 ? -16.016 15.931 18.358 1.00 87.44 82 ALA A CA 1
ATOM 675 C C . ALA A 1 82 ? -17.110 15.885 17.283 1.00 87.44 82 ALA A C 1
ATOM 677 O O . ALA A 1 82 ? -16.818 15.965 16.088 1.00 87.44 82 ALA A O 1
ATOM 678 N N . ASP A 1 83 ? -18.376 15.810 17.696 1.00 90.44 83 ASP A 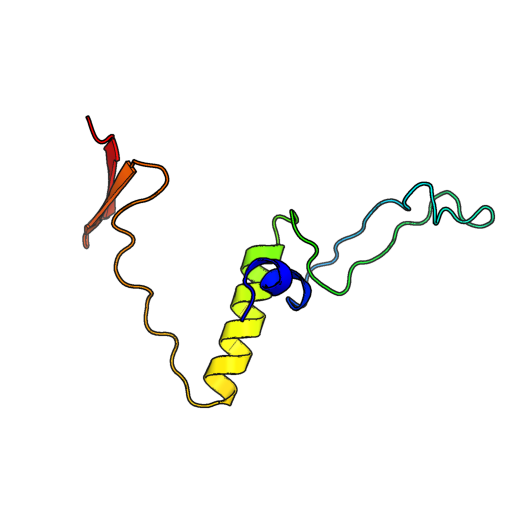N 1
ATOM 679 C CA . ASP A 1 83 ? -19.520 15.720 16.771 1.00 90.44 83 ASP A CA 1
ATOM 680 C C . ASP A 1 83 ? -19.591 16.894 15.777 1.00 90.44 83 ASP A C 1
ATOM 682 O O . ASP A 1 83 ? -20.147 16.774 14.688 1.00 90.44 83 ASP A O 1
ATOM 686 N N . ASN A 1 84 ? -19.013 18.042 16.140 1.00 92.25 84 ASN A N 1
ATOM 687 C CA . ASN A 1 84 ? -18.988 19.257 15.329 1.00 92.25 84 ASN A CA 1
ATOM 688 C C . ASN A 1 84 ? -17.711 19.431 14.483 1.00 92.25 84 ASN A C 1
ATOM 690 O O . ASN A 1 84 ? -17.598 20.432 13.772 1.00 92.25 84 ASN A O 1
AT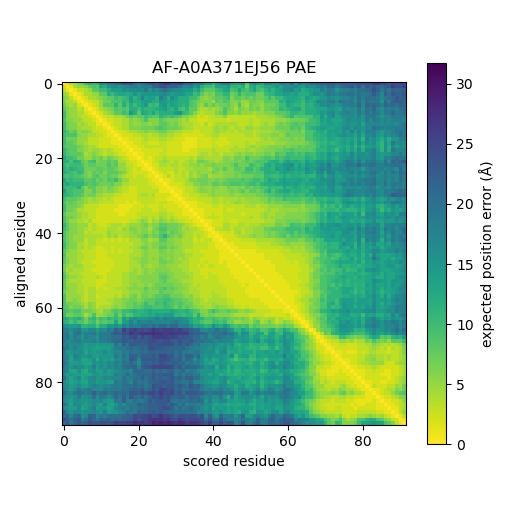OM 694 N N . GLY A 1 85 ? -16.750 18.503 14.549 1.00 88.75 85 GLY A N 1
ATOM 695 C CA . GLY A 1 85 ? -15.539 18.547 13.732 1.00 88.75 85 GLY A CA 1
ATOM 696 C C . GLY A 1 85 ? -14.275 18.011 14.406 1.00 88.75 85 GLY A C 1
ATOM 697 O O . GLY A 1 85 ? -14.288 17.453 15.501 1.00 88.75 85 GLY A O 1
ATOM 698 N N . ILE A 1 86 ? -13.147 18.188 13.713 1.00 91.75 86 ILE A N 1
ATOM 699 C CA . ILE A 1 86 ? -11.823 17.727 14.147 1.00 91.75 86 ILE A CA 1
ATOM 700 C C . ILE A 1 86 ? -10.951 18.938 14.488 1.00 91.75 86 ILE A C 1
ATOM 702 O O . ILE A 1 86 ? -10.696 19.789 13.634 1.00 91.75 86 ILE A O 1
ATOM 706 N N . TYR A 1 87 ? -10.448 18.985 15.720 1.00 91.88 87 TYR A N 1
ATOM 707 C CA . TYR A 1 87 ? -9.545 20.022 16.213 1.00 91.88 87 TYR A CA 1
ATOM 708 C C . TYR A 1 87 ? -8.119 19.483 16.333 1.00 91.88 87 TYR A C 1
ATOM 710 O O . TYR A 1 87 ? -7.904 18.376 16.828 1.00 91.88 87 TYR A O 1
ATOM 718 N N . ILE A 1 88 ? -7.135 20.275 15.900 1.00 93.12 88 ILE A N 1
ATOM 719 C CA . ILE A 1 88 ? -5.719 19.891 15.895 1.00 93.12 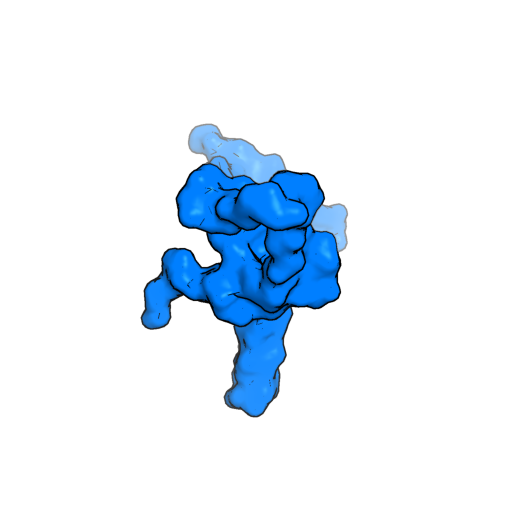88 ILE A CA 1
ATOM 720 C C . ILE A 1 88 ? -4.925 20.898 16.725 1.00 93.12 88 ILE A C 1
ATOM 722 O O . ILE A 1 88 ? -4.949 22.097 16.452 1.00 93.12 88 ILE A O 1
ATOM 726 N N . TYR A 1 89 ? -4.186 20.399 17.713 1.00 91.12 89 TYR A N 1
ATOM 727 C CA . TYR A 1 89 ? -3.358 21.192 18.614 1.00 91.12 89 TYR A CA 1
ATOM 728 C C . TYR A 1 89 ? -1.894 20.795 18.464 1.00 91.12 89 TYR A C 1
ATOM 730 O O . TYR A 1 89 ? -1.549 19.613 18.390 1.00 91.12 89 TYR A O 1
ATOM 738 N N . LYS A 1 90 ? -1.006 21.789 18.472 1.00 87.81 90 LYS A N 1
ATOM 739 C CA . LYS A 1 90 ? 0.428 21.549 18.611 1.00 87.81 90 LYS A CA 1
ATOM 740 C C . LYS A 1 90 ? 0.742 21.397 20.094 1.00 87.81 90 LYS A C 1
ATOM 742 O O . LYS A 1 90 ? 0.418 22.285 20.879 1.00 87.81 90 LYS A O 1
ATOM 747 N N . LYS A 1 91 ? 1.371 20.286 20.471 1.00 70.38 91 LYS A N 1
ATOM 748 C CA . LYS A 1 91 ? 1.889 20.111 21.827 1.00 70.38 91 LYS A CA 1
ATOM 749 C C . LYS A 1 91 ? 3.008 21.145 22.035 1.00 70.38 91 LYS A C 1
ATOM 751 O O . LYS A 1 91 ? 3.988 21.108 21.289 1.00 70.38 91 LYS A O 1
ATOM 756 N N . MET A 1 92 ? 2.798 22.115 22.930 1.00 64.12 92 MET A N 1
ATOM 757 C CA . MET A 1 92 ? 3.870 22.997 23.420 1.00 64.12 92 MET A CA 1
ATOM 758 C C . MET A 1 92 ? 4.808 22.213 24.332 1.00 64.12 92 MET A C 1
ATO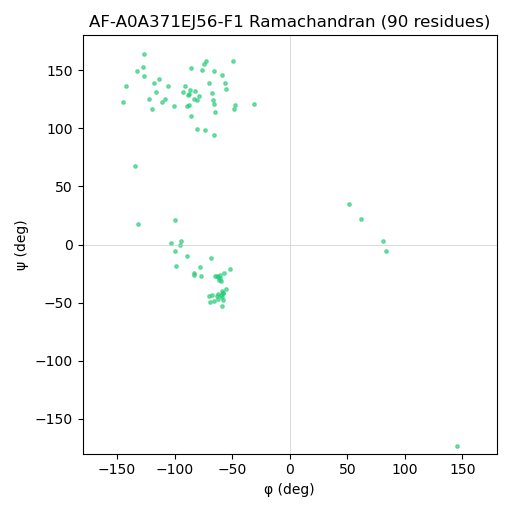M 760 O O . MET A 1 92 ? 4.314 21.284 25.014 1.00 64.12 92 MET A O 1
#

Solvent-accessible surface area (backbone atoms only — not comparable to full-atom values): 5763 Å² total; per-residue (Å²): 135,68,70,91,58,48,31,61,67,3,51,43,89,62,94,45,73,41,76,57,49,94,91,66,62,42,89,92,49,74,86,53,62,47,75,48,64,47,20,50,85,90,44,89,58,14,65,56,24,24,48,54,47,50,49,55,54,35,51,75,68,76,40,78,87,66,77,77,66,82,72,48,65,57,98,70,27,39,38,48,82,52,101,90,47,80,46,79,42,78,69,127

pLDDT: mean 84.73, std 8.88, range [55.31, 95.06]

Foldseek 3Di:
DDPVCLLQAQFDPDFDWAQDDPVGADPVCNPDTDTDGGGDPPDPCSVVSSCVVVCVVQVVVVHDDDPPPPPQDDPQWGWDQDPVGIDIHHDD

Secondary structure (DSSP, 8-state):
--GGGGGGGPEEEEEEEEEPPTTS--SS-TT-EEEEEEPPTT-TTHHHHHHHHHHHHHHHTT---PPPP---EETTEEEEEETTEEEEEE--

Organism: Mucuna pruriens (NCBI:txid157652)